Protein AF-A0A6H1ZYR2-F1 (afdb_monomer_lite)

Foldseek 3Di:
DQDPVNVCVVQVWDDDPQKTWDDDPPPPDVPDDQPFIWIAGNQQWTARPPQGWIDGRPDDDIDGDGPPPPPPDPPQQPPDPDLLVFQPDVVQCVVVVVVVQHSVNSRVQSFGDPVFFTWGFDADPPPRHTQKIKTAGDPPPPVPPDDRIDIRGRDPPDDD

pLDDT: mean 81.86, std 13.52, range [48.66, 96.69]

Structure (mmCIF, N/CA/C/O backbone):
data_AF-A0A6H1ZYR2-F1
#
_entry.id   AF-A0A6H1ZYR2-F1
#
loop_
_atom_site.group_PDB
_atom_site.id
_atom_site.type_symbol
_atom_site.label_atom_id
_atom_site.label_alt_id
_atom_site.label_comp_id
_atom_site.label_asym_id
_atom_site.label_entity_id
_atom_site.label_seq_id
_atom_site.pdbx_PDB_ins_code
_atom_site.Cartn_x
_atom_site.Cartn_y
_atom_site.Cartn_z
_atom_site.occupancy
_atom_site.B_iso_or_equiv
_atom_site.auth_seq_id
_atom_site.auth_comp_id
_atom_site.auth_asym_id
_atom_site.auth_atom_id
_atom_site.pdbx_PDB_model_num
ATOM 1 N N . MET A 1 1 ? -15.925 -12.170 43.521 1.00 55.56 1 MET A N 1
ATOM 2 C CA . MET A 1 1 ? -15.860 -12.025 42.049 1.00 55.56 1 MET A CA 1
ATOM 3 C C . MET A 1 1 ? -17.049 -11.187 41.608 1.00 55.56 1 MET A C 1
ATOM 5 O O . MET A 1 1 ? -18.166 -11.524 41.982 1.00 55.56 1 MET A O 1
ATOM 9 N N . THR A 1 2 ? -16.833 -10.078 40.904 1.00 63.53 2 THR A N 1
ATOM 10 C CA . THR A 1 2 ? -17.924 -9.191 40.464 1.00 63.53 2 THR A CA 1
ATOM 11 C C . THR A 1 2 ? -18.514 -9.727 39.164 1.00 63.53 2 THR A C 1
ATOM 13 O O . THR A 1 2 ? -17.838 -9.714 38.144 1.00 63.53 2 THR A O 1
ATOM 16 N N . SER A 1 3 ? -19.759 -10.210 39.177 1.00 83.50 3 SER A N 1
ATOM 17 C CA . SER A 1 3 ? -20.416 -10.674 37.949 1.00 83.50 3 SER A CA 1
ATOM 18 C C . SER A 1 3 ? -20.689 -9.512 36.983 1.00 83.50 3 SER A C 1
ATOM 20 O O . SER A 1 3 ? -20.848 -8.362 37.397 1.00 83.50 3 SER A O 1
ATOM 22 N N . ILE A 1 4 ? -20.778 -9.812 35.683 1.00 86.12 4 ILE A N 1
ATOM 23 C CA . ILE A 1 4 ? -21.113 -8.825 34.640 1.00 86.12 4 ILE A CA 1
ATOM 24 C C . ILE A 1 4 ? -22.444 -8.129 34.952 1.00 86.12 4 ILE A C 1
ATOM 26 O O . ILE A 1 4 ? -22.530 -6.914 34.810 1.00 86.12 4 ILE A O 1
ATOM 30 N N . SER A 1 5 ? -23.442 -8.867 35.449 1.00 86.88 5 SER A N 1
ATOM 31 C CA . SER A 1 5 ? -24.737 -8.313 35.866 1.00 86.88 5 SER A CA 1
ATOM 32 C C . SER A 1 5 ? -24.583 -7.240 36.946 1.00 86.88 5 SER A C 1
ATOM 34 O O . SER A 1 5 ? -25.108 -6.144 36.797 1.00 86.88 5 SER A O 1
ATOM 36 N N . ASN A 1 6 ? -23.760 -7.500 37.967 1.00 87.81 6 ASN A N 1
ATOM 37 C CA . ASN A 1 6 ? -23.472 -6.516 39.013 1.00 87.81 6 ASN A CA 1
ATOM 38 C C . ASN A 1 6 ? -22.784 -5.263 38.433 1.00 87.81 6 ASN A C 1
ATOM 40 O O . ASN A 1 6 ? -23.132 -4.139 38.785 1.00 87.81 6 ASN A O 1
ATOM 44 N N . ALA A 1 7 ? -21.851 -5.431 37.490 1.00 87.12 7 ALA A N 1
ATOM 45 C CA . ALA A 1 7 ? -21.205 -4.297 36.825 1.00 87.12 7 ALA A CA 1
ATOM 46 C C . ALA A 1 7 ? -22.182 -3.461 35.976 1.00 87.12 7 ALA A C 1
ATOM 48 O O . ALA A 1 7 ? -22.074 -2.235 35.964 1.00 87.12 7 ALA A O 1
ATOM 49 N N . ILE A 1 8 ? -23.135 -4.100 35.289 1.00 90.00 8 ILE A N 1
ATOM 50 C CA . ILE A 1 8 ? -24.172 -3.419 34.497 1.00 90.00 8 ILE A CA 1
ATOM 51 C C . ILE A 1 8 ? -25.032 -2.533 35.396 1.00 90.00 8 ILE A C 1
ATOM 53 O O . ILE A 1 8 ? -25.198 -1.351 35.089 1.00 90.00 8 ILE A O 1
ATOM 57 N N . ASP A 1 9 ? -25.513 -3.084 36.510 1.00 88.75 9 ASP A N 1
ATOM 58 C CA . ASP A 1 9 ? -26.376 -2.367 37.448 1.00 88.75 9 ASP A CA 1
ATOM 59 C C . ASP A 1 9 ? -25.611 -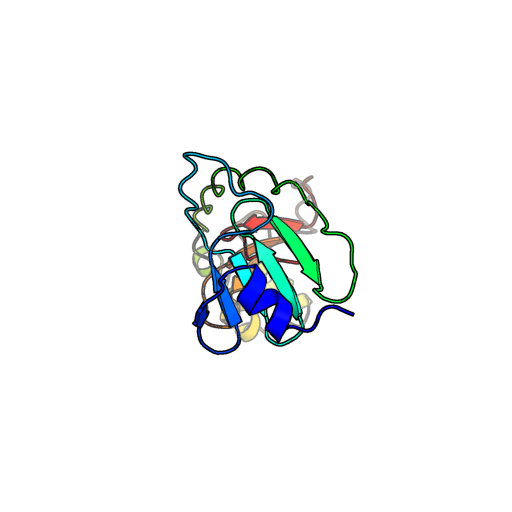1.229 38.132 1.00 88.75 9 ASP A C 1
ATOM 61 O O . ASP A 1 9 ? -26.052 -0.080 38.124 1.00 88.75 9 ASP A O 1
ATOM 65 N N . ARG A 1 10 ? -24.407 -1.520 38.643 1.00 88.50 10 ARG A N 1
ATOM 66 C CA . ARG A 1 10 ? -23.550 -0.549 39.339 1.00 88.50 10 ARG A CA 1
ATOM 67 C C . ARG A 1 10 ? -23.132 0.625 38.456 1.00 88.50 10 ARG A C 1
ATOM 69 O O . ARG A 1 10 ? -22.934 1.727 38.961 1.00 88.50 10 ARG A O 1
ATOM 76 N N . TRP A 1 11 ? -22.914 0.392 37.164 1.00 89.69 11 TRP A N 1
ATOM 77 C CA . TRP A 1 11 ? -22.475 1.425 36.220 1.00 89.69 11 TRP A CA 1
ATOM 78 C C . TRP A 1 11 ? -23.620 1.984 35.368 1.00 89.69 11 TRP A C 1
ATOM 80 O O . TRP A 1 11 ? -23.361 2.784 34.468 1.00 89.69 11 TRP A O 1
ATOM 90 N N . HIS A 1 12 ? -24.867 1.591 35.654 1.00 89.88 12 HIS A N 1
ATOM 91 C CA . HIS A 1 12 ? -26.076 2.033 34.956 1.00 89.88 12 HIS A CA 1
ATOM 92 C C . HIS A 1 12 ? -25.962 1.911 33.428 1.00 89.88 12 HIS A C 1
ATOM 94 O O . HIS A 1 12 ? -26.251 2.849 32.677 1.00 89.88 12 HIS A O 1
ATOM 100 N N . LEU A 1 13 ? -25.483 0.760 32.952 1.00 89.94 13 LEU A N 1
ATOM 101 C CA . LEU A 1 13 ? -25.278 0.533 31.525 1.00 89.94 13 LEU A CA 1
ATOM 102 C C . LEU A 1 13 ? -26.562 0.047 30.855 1.00 89.94 13 LEU A C 1
ATOM 104 O O . LEU A 1 13 ? -27.259 -0.827 31.362 1.00 89.94 13 LEU A O 1
ATOM 108 N N . ARG A 1 14 ? -26.831 0.548 29.649 1.00 92.50 14 ARG A N 1
ATOM 109 C CA . ARG A 1 14 ? -27.916 0.049 28.794 1.00 92.50 14 ARG A CA 1
ATOM 110 C C . ARG A 1 14 ? -27.376 -0.940 27.770 1.00 92.50 14 ARG A C 1
ATOM 112 O O . ARG A 1 14 ? -26.285 -0.752 27.231 1.00 92.50 14 ARG A O 1
ATOM 119 N N . ARG A 1 15 ? -28.150 -1.974 27.454 1.00 92.94 15 ARG A N 1
ATOM 120 C CA . ARG A 1 15 ? -27.783 -2.950 26.421 1.00 92.94 15 ARG A CA 1
ATOM 121 C C . ARG A 1 15 ? -27.831 -2.317 25.023 1.00 92.94 15 ARG A C 1
ATOM 123 O O . ARG A 1 15 ? -28.741 -1.556 24.711 1.00 92.94 15 ARG A O 1
ATOM 130 N N . SER A 1 16 ? -26.851 -2.652 24.189 1.00 90.38 16 SER A N 1
ATOM 131 C CA . SER A 1 16 ? -26.727 -2.261 22.783 1.00 90.38 16 SER A CA 1
ATOM 132 C C . SER A 1 16 ? -26.078 -3.413 22.005 1.00 90.38 16 SER A C 1
ATOM 134 O O . SER A 1 16 ? -24.852 -3.543 21.968 1.00 90.38 16 SER A O 1
ATOM 136 N N . GLY A 1 17 ? -26.907 -4.288 21.427 1.00 90.31 17 GLY A N 1
ATOM 137 C CA . GLY A 1 17 ? -26.462 -5.552 20.825 1.00 90.31 17 GLY A CA 1
ATOM 138 C C . GLY A 1 17 ? -25.806 -6.483 21.854 1.00 90.31 17 GLY A C 1
ATOM 139 O O . GLY A 1 17 ? -26.389 -6.763 22.908 1.00 90.31 17 GLY A O 1
ATOM 140 N N . ASP A 1 18 ? -24.574 -6.906 21.560 1.00 89.31 18 ASP A N 1
ATOM 141 C CA . ASP A 1 18 ? -23.739 -7.772 22.416 1.00 89.31 18 ASP A CA 1
ATOM 142 C C . ASP A 1 18 ? -22.871 -6.994 23.418 1.00 89.31 18 ASP A C 1
ATOM 144 O O . ASP A 1 18 ? -21.970 -7.540 24.065 1.00 89.31 18 ASP A O 1
ATOM 148 N N . THR A 1 19 ? -23.121 -5.692 23.536 1.00 93.44 19 THR A N 1
ATOM 149 C CA . THR A 1 19 ? -22.391 -4.792 24.426 1.00 93.44 19 THR A CA 1
ATOM 150 C C . THR A 1 19 ? -23.339 -4.012 25.321 1.00 93.44 19 THR A C 1
ATOM 152 O O . THR A 1 19 ? -24.541 -3.922 25.069 1.00 93.44 19 THR A O 1
ATOM 155 N N . TYR A 1 20 ? -22.786 -3.425 26.370 1.00 93.62 20 TYR A N 1
ATOM 156 C CA . TYR A 1 20 ? -23.470 -2.527 27.281 1.00 93.62 20 TYR A CA 1
ATOM 157 C C . TYR A 1 20 ? -22.772 -1.177 27.229 1.00 93.62 20 TYR A C 1
ATOM 159 O O . TYR A 1 20 ? -21.548 -1.102 27.319 1.00 93.62 20 TYR A O 1
ATOM 167 N N . ILE A 1 21 ? -23.544 -0.113 27.050 1.00 92.94 21 ILE A N 1
ATOM 168 C CA . ILE A 1 21 ? -23.027 1.239 26.862 1.00 92.94 21 ILE A CA 1
ATOM 169 C C . ILE A 1 21 ? -23.553 2.173 27.943 1.00 92.94 21 ILE A C 1
ATOM 171 O O . ILE A 1 21 ? -24.692 2.046 28.384 1.00 92.94 21 ILE A O 1
ATOM 175 N N . GLY A 1 22 ? -22.743 3.142 28.354 1.00 90.44 22 GLY A N 1
ATOM 176 C CA . GLY A 1 22 ? -23.152 4.103 29.374 1.00 90.44 22 GLY A CA 1
ATOM 177 C C . GLY A 1 22 ? -22.122 5.194 29.616 1.00 90.44 22 GLY A C 1
ATOM 178 O O . GLY A 1 22 ? -21.220 5.422 28.802 1.00 90.44 22 GLY A O 1
ATOM 179 N N . GLN A 1 23 ? -22.272 5.880 30.745 1.00 89.00 23 GLN A N 1
ATOM 180 C CA . GLN A 1 23 ? -21.261 6.813 31.225 1.00 89.00 23 GLN A CA 1
ATOM 181 C C . GLN A 1 23 ? -20.095 6.038 31.840 1.00 89.00 23 GLN A C 1
ATOM 183 O O . GLN A 1 23 ? -20.282 5.012 32.485 1.00 89.00 23 GLN A O 1
ATOM 188 N N . CYS A 1 24 ? -18.871 6.521 31.630 1.00 87.69 24 CYS A N 1
ATOM 189 C CA . CYS A 1 24 ? -17.694 5.865 32.187 1.00 87.69 24 CYS A CA 1
ATOM 190 C C . CYS A 1 24 ? -17.647 6.066 33.705 1.00 87.69 24 CYS A C 1
ATOM 192 O O . CYS A 1 24 ? -17.543 7.215 34.118 1.00 87.69 24 CYS A O 1
ATOM 194 N N . PRO A 1 25 ? -17.626 5.011 34.535 1.00 86.88 25 PRO A N 1
ATOM 195 C CA . PRO A 1 25 ? -17.616 5.147 35.996 1.00 86.88 25 PRO A CA 1
ATOM 196 C C . PRO A 1 25 ? -16.282 5.678 36.548 1.00 86.88 25 PRO A C 1
ATOM 198 O O . PRO A 1 25 ? -16.193 6.025 37.719 1.00 86.88 25 PRO A O 1
ATOM 201 N N . PHE A 1 26 ? -15.235 5.742 35.720 1.00 85.88 26 PHE A N 1
ATOM 202 C CA . PHE A 1 26 ? -13.878 6.094 36.147 1.00 85.88 26 PHE A CA 1
ATOM 203 C C . PHE A 1 26 ? -13.479 7.541 35.846 1.00 85.88 26 PHE A C 1
ATOM 205 O O . PHE A 1 26 ? -12.495 8.033 36.389 1.00 85.88 26 PHE A O 1
ATOM 212 N N . CYS A 1 27 ? -14.180 8.216 34.934 1.00 81.12 27 CYS A N 1
ATOM 213 C CA . CYS A 1 27 ? -13.819 9.568 34.503 1.00 81.12 27 CYS A CA 1
ATOM 214 C C . CYS A 1 27 ? -15.005 10.532 34.475 1.00 81.12 27 CYS A C 1
ATOM 216 O O . CYS A 1 27 ? -14.944 11.536 33.764 1.00 81.12 27 CYS A O 1
ATOM 218 N N . GLN A 1 28 ? -16.043 10.248 35.274 1.00 72.00 28 GLN A N 1
ATOM 219 C CA . GLN A 1 28 ? -17.148 11.174 35.512 1.00 72.00 28 GLN A CA 1
ATOM 220 C C . GLN A 1 28 ? -16.594 12.449 36.154 1.00 72.00 28 GLN A C 1
ATOM 222 O O . GLN A 1 28 ? -16.338 12.505 37.354 1.00 72.00 28 GLN A O 1
ATOM 227 N N . LYS A 1 29 ? -16.357 13.471 35.335 1.00 66.06 29 LYS A N 1
ATOM 228 C CA . LYS A 1 29 ? -16.006 14.810 35.805 1.00 66.06 29 LYS A CA 1
ATOM 229 C C . LYS A 1 29 ? -17.262 15.681 35.745 1.00 66.06 29 LYS A C 1
ATOM 231 O O . LYS A 1 29 ? -17.900 15.710 34.687 1.00 66.06 29 LYS A O 1
ATOM 236 N N . PRO A 1 30 ? -17.616 16.407 36.822 1.00 55.81 30 PRO A N 1
ATOM 237 C CA . PRO A 1 30 ? -18.705 17.378 36.782 1.00 55.81 30 PRO A CA 1
ATOM 238 C C . PRO A 1 30 ? -18.506 18.355 35.614 1.00 55.81 30 PRO A C 1
ATOM 240 O O . PRO A 1 30 ? -17.420 18.902 35.437 1.00 55.81 30 PRO A O 1
ATOM 243 N N . GLY A 1 31 ? -19.532 18.525 34.776 1.00 59.09 31 GLY A N 1
ATOM 244 C CA . GLY A 1 31 ? -19.497 19.422 33.613 1.00 59.09 31 GLY A CA 1
ATOM 245 C C . GLY A 1 31 ? -18.855 18.857 32.336 1.00 59.09 31 GLY A C 1
ATOM 246 O O . GLY A 1 31 ? -18.895 19.521 31.301 1.00 59.09 31 GLY A O 1
ATOM 247 N N . TYR A 1 32 ? -18.308 17.635 32.347 1.00 57.69 32 TYR A N 1
ATOM 248 C CA . TYR A 1 32 ? -17.703 17.037 31.152 1.00 57.69 32 TYR A CA 1
ATOM 249 C C . TYR A 1 32 ? -18.741 16.260 30.329 1.00 57.69 32 TYR A C 1
ATOM 251 O O . TYR A 1 32 ? -19.194 15.182 30.712 1.00 57.69 32 TYR A O 1
ATOM 259 N N . LYS A 1 33 ? -19.116 16.788 29.157 1.00 59.06 33 LYS A N 1
ATOM 260 C CA . LYS A 1 33 ? -19.934 16.044 28.187 1.00 59.06 33 LYS A CA 1
ATOM 261 C C . LYS A 1 33 ? -19.068 14.976 27.521 1.00 59.06 33 LYS A C 1
ATOM 263 O O . LYS A 1 33 ? -18.254 15.278 26.651 1.00 59.06 33 LYS A O 1
ATOM 268 N N . HIS A 1 34 ? -19.252 13.719 27.914 1.00 63.78 34 HIS A N 1
ATOM 269 C CA . HIS A 1 34 ? -18.640 12.592 27.217 1.00 63.78 34 HIS A CA 1
ATOM 270 C C . HIS A 1 34 ? -19.127 12.554 25.767 1.00 63.78 34 HIS A C 1
ATOM 272 O O . HIS A 1 34 ? -20.284 12.253 25.493 1.00 63.78 34 HIS A O 1
ATOM 278 N N . SER A 1 35 ? -18.227 12.843 24.827 1.00 64.81 35 SER A N 1
ATOM 279 C CA . SER A 1 35 ? -18.515 12.762 23.392 1.00 64.81 35 SER A CA 1
ATOM 280 C C . SER A 1 35 ? -18.621 11.320 22.887 1.00 64.81 35 SER A C 1
ATOM 282 O O . SER A 1 35 ? -19.066 11.097 21.763 1.00 64.81 35 SER A O 1
ATOM 284 N N . ARG A 1 36 ? -18.191 10.331 23.684 1.00 79.12 36 ARG A N 1
ATOM 285 C CA . ARG A 1 36 ? -18.169 8.913 23.309 1.00 79.12 36 ARG A CA 1
ATOM 286 C C . ARG A 1 36 ? -18.510 8.013 24.506 1.00 79.12 36 ARG A C 1
ATOM 288 O O . ARG A 1 36 ? -18.075 8.321 25.617 1.00 79.12 36 ARG A O 1
ATOM 295 N N . PRO A 1 37 ? -19.257 6.915 24.296 1.00 82.50 37 PRO A N 1
ATOM 296 C CA . PRO A 1 37 ? -19.723 6.055 25.379 1.00 82.50 37 PRO A CA 1
ATOM 297 C C . PRO A 1 37 ? -18.594 5.214 25.989 1.00 82.50 37 PRO A C 1
ATOM 299 O O . PRO A 1 37 ? -17.587 4.907 25.346 1.00 82.50 37 PRO A O 1
ATOM 302 N N . PHE A 1 38 ? -18.789 4.817 27.242 1.00 89.19 38 PHE A N 1
ATOM 303 C CA . PHE A 1 38 ? -18.121 3.664 27.835 1.00 89.19 38 PHE A CA 1
ATOM 304 C C . PHE A 1 38 ? -18.783 2.386 27.322 1.00 89.19 38 PHE A C 1
ATOM 306 O O . PHE A 1 38 ? -20.005 2.356 27.199 1.00 89.19 38 PHE A O 1
ATOM 313 N N . VAL A 1 39 ? -17.989 1.359 27.026 1.00 92.00 39 VAL A N 1
ATOM 314 C CA . VAL A 1 39 ? -18.458 0.079 26.485 1.00 92.00 39 VAL A CA 1
ATOM 315 C C . VAL A 1 39 ? -17.988 -1.051 27.394 1.00 92.00 39 VAL A C 1
ATOM 317 O O . VAL A 1 39 ? -16.792 -1.175 27.647 1.00 92.00 39 VAL A O 1
ATOM 320 N N . LEU A 1 40 ? -18.917 -1.889 27.845 1.00 90.69 40 LEU A N 1
ATOM 321 C CA . LEU A 1 40 ? -18.677 -3.179 28.487 1.00 90.69 40 LEU A CA 1
ATOM 322 C C . LEU A 1 40 ? -19.111 -4.282 27.517 1.00 90.69 40 LEU A C 1
ATOM 324 O O . LEU A 1 40 ? -20.245 -4.313 27.046 1.00 90.69 40 LEU A O 1
ATOM 328 N N . PHE A 1 41 ? -18.204 -5.192 27.204 1.00 91.69 41 PHE A N 1
ATOM 329 C CA . PHE A 1 41 ? -18.463 -6.344 26.352 1.00 91.69 41 PHE A CA 1
ATOM 330 C C . PHE A 1 41 ? -19.084 -7.479 27.170 1.00 91.69 41 PHE A C 1
ATOM 332 O O . PHE A 1 41 ? -18.764 -7.649 28.346 1.00 91.69 41 PHE A O 1
ATOM 339 N N . SER A 1 42 ? -19.901 -8.316 26.530 1.00 87.44 42 SER A N 1
ATOM 340 C CA . SER A 1 42 ? -20.506 -9.516 27.136 1.00 87.44 42 SER A CA 1
ATOM 341 C C . SER A 1 42 ? -19.501 -10.496 27.754 1.00 87.44 42 SER A C 1
ATOM 343 O O . SER A 1 42 ? -19.865 -11.292 28.611 1.00 87.44 42 SER A O 1
ATOM 345 N N . LYS A 1 43 ? -18.225 -10.422 27.357 1.00 88.25 43 LYS A N 1
ATOM 346 C CA . LYS A 1 43 ? -17.121 -11.203 27.934 1.00 88.25 43 LYS A CA 1
ATOM 347 C C . LYS A 1 43 ? -16.489 -10.572 29.181 1.00 88.25 43 LYS A C 1
ATOM 349 O O . LYS A 1 43 ? -15.503 -11.103 29.659 1.00 88.25 43 LYS A O 1
ATOM 354 N N . GLY A 1 44 ? -16.991 -9.437 29.671 1.00 88.88 44 GLY A N 1
ATOM 355 C CA . GLY A 1 44 ? -16.492 -8.770 30.880 1.00 88.88 44 GLY A CA 1
ATOM 356 C C . GLY A 1 44 ? -15.376 -7.743 30.661 1.00 88.88 44 GLY A C 1
ATOM 357 O O . GLY A 1 44 ? -14.986 -7.058 31.605 1.00 88.88 44 GLY A O 1
ATOM 358 N N . ASN A 1 45 ? -14.882 -7.583 29.431 1.00 91.88 45 ASN A N 1
ATOM 359 C CA . ASN A 1 45 ? -13.936 -6.520 29.079 1.00 91.88 45 ASN A CA 1
ATOM 360 C C . ASN A 1 45 ? -14.644 -5.168 29.004 1.00 91.88 45 ASN A C 1
ATOM 362 O O . ASN A 1 45 ? -15.767 -5.108 28.513 1.00 91.88 45 ASN A O 1
ATOM 366 N N . TYR A 1 46 ? -13.984 -4.078 29.380 1.00 92.25 46 TYR A N 1
ATOM 367 C CA . TYR A 1 46 ? -14.520 -2.731 29.192 1.00 92.25 46 TYR A CA 1
ATOM 368 C C . TYR A 1 46 ? -13.505 -1.750 28.602 1.00 92.25 46 TYR A C 1
ATOM 370 O O . TYR A 1 46 ? -12.292 -1.928 28.733 1.00 92.25 46 TYR A O 1
ATOM 378 N N . PHE A 1 47 ? -14.011 -0.693 27.966 1.00 91.12 47 PHE A N 1
ATOM 379 C CA . PHE A 1 47 ? -13.226 0.398 27.394 1.00 91.12 47 PHE A CA 1
ATOM 380 C C . PHE A 1 47 ? -13.981 1.734 27.454 1.00 91.12 47 PHE A C 1
ATOM 382 O O . PHE A 1 47 ? -15.155 1.815 27.093 1.00 91.12 47 PHE A O 1
ATOM 389 N N . CYS A 1 48 ? -13.297 2.811 27.848 1.00 87.88 48 CYS A N 1
ATOM 390 C CA . CYS A 1 48 ? -13.810 4.173 27.708 1.00 87.88 48 CYS A CA 1
ATOM 391 C C . CYS A 1 48 ? -13.130 4.905 26.554 1.00 87.88 48 CYS A C 1
ATOM 393 O O . CYS A 1 48 ? -11.935 5.172 26.608 1.00 87.88 48 CYS A O 1
ATOM 395 N N . HIS A 1 49 ? -13.905 5.369 25.578 1.00 82.50 49 HIS A N 1
ATOM 396 C CA . HIS A 1 49 ? -13.379 6.172 24.473 1.00 82.50 49 HIS A CA 1
ATOM 397 C C . HIS A 1 49 ? -12.971 7.609 24.856 1.00 82.50 49 HIS A C 1
ATOM 399 O O . HIS A 1 49 ? -12.375 8.298 24.028 1.00 82.50 49 HIS A O 1
ATOM 405 N N . SER A 1 50 ? -13.327 8.090 26.055 1.00 82.31 50 SER A N 1
ATOM 406 C CA . SER A 1 50 ? -12.959 9.432 26.533 1.00 82.31 50 SER A CA 1
ATOM 407 C C . SER A 1 50 ? -11.658 9.439 27.332 1.00 82.31 50 SER A C 1
ATOM 409 O O . SER A 1 50 ? -10.782 10.243 27.043 1.00 82.31 50 SER A O 1
ATOM 411 N N . CYS A 1 51 ? -11.521 8.567 28.337 1.00 81.00 51 CYS A N 1
ATOM 412 C CA . CYS A 1 51 ? -10.322 8.513 29.185 1.00 81.00 51 CYS A CA 1
ATOM 413 C C . CYS A 1 51 ? -9.382 7.348 28.857 1.00 81.00 51 CYS A C 1
ATOM 415 O O . CYS A 1 51 ? -8.373 7.188 29.531 1.00 81.00 51 CYS A O 1
ATOM 417 N N . ASN A 1 52 ? -9.716 6.513 27.869 1.00 82.19 52 ASN A N 1
ATOM 418 C CA . ASN A 1 52 ? -8.937 5.342 27.456 1.00 82.19 52 ASN A CA 1
ATOM 419 C C . ASN A 1 52 ? -8.647 4.312 28.553 1.00 82.19 52 ASN A C 1
ATOM 421 O O . ASN A 1 52 ? -7.757 3.470 28.401 1.00 82.19 52 ASN A O 1
ATOM 425 N N . ILE A 1 53 ? -9.429 4.329 29.631 1.00 86.31 53 ILE A N 1
ATOM 426 C CA . ILE A 1 53 ? -9.379 3.271 30.630 1.00 86.31 53 ILE A CA 1
ATOM 427 C C . ILE A 1 53 ? -9.927 1.974 30.042 1.00 86.31 53 ILE A C 1
ATOM 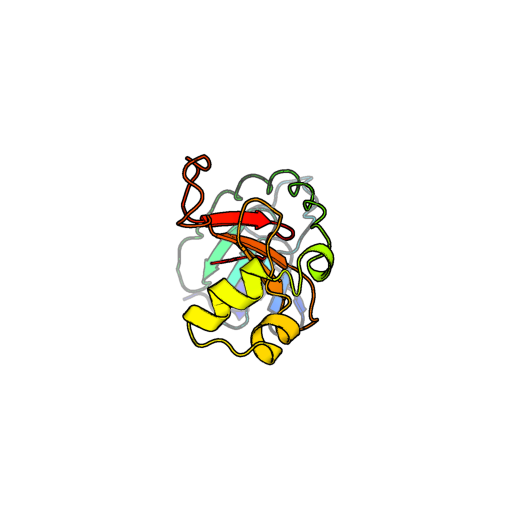429 O O . ILE A 1 53 ? -10.914 1.983 29.296 1.00 86.31 53 ILE A O 1
ATOM 433 N N . LYS A 1 54 ? -9.280 0.862 30.379 1.00 90.00 54 LYS A N 1
ATOM 434 C CA . LYS A 1 54 ? -9.712 -0.481 30.000 1.00 90.00 54 LYS A CA 1
ATOM 435 C C . LYS A 1 54 ? -9.357 -1.499 31.065 1.00 90.00 54 LYS A C 1
ATOM 437 O O . LYS A 1 54 ? -8.412 -1.294 31.824 1.00 90.00 54 LYS A O 1
ATOM 442 N N . GLY A 1 55 ? -10.081 -2.605 31.073 1.00 90.62 55 GLY A N 1
ATOM 443 C CA . GLY A 1 55 ? -9.836 -3.703 31.996 1.00 90.62 55 GLY A CA 1
ATOM 444 C C . GLY A 1 55 ? -10.913 -4.769 31.892 1.00 90.62 55 GLY A C 1
ATOM 445 O O . GLY A 1 55 ? -11.675 -4.803 30.922 1.00 90.62 55 GLY A O 1
ATOM 446 N N . HIS A 1 56 ? -10.973 -5.613 32.914 1.00 91.06 56 HIS A N 1
ATOM 447 C CA . HIS A 1 56 ? -11.915 -6.714 33.018 1.00 91.06 56 HIS A CA 1
ATOM 448 C C . HIS A 1 56 ? -12.678 -6.641 34.348 1.00 91.06 56 HIS A C 1
ATOM 450 O O . HIS A 1 56 ? -12.095 -6.322 35.383 1.00 91.06 56 HIS A O 1
ATOM 456 N N . VAL A 1 57 ? -13.980 -6.943 34.353 1.00 87.38 57 VAL A N 1
ATOM 457 C CA . VAL A 1 57 ? -14.830 -6.838 35.563 1.00 87.38 57 VAL A CA 1
ATOM 458 C C . VAL A 1 57 ? -14.414 -7.778 36.708 1.00 87.38 57 VAL A C 1
ATOM 460 O O . VAL A 1 57 ? -14.706 -7.492 37.867 1.00 87.38 57 VAL A O 1
ATOM 463 N N . ASN A 1 58 ? -13.704 -8.872 36.403 1.00 83.94 58 ASN A N 1
ATOM 464 C CA . ASN A 1 58 ? -13.354 -9.929 37.367 1.00 83.94 58 ASN A CA 1
ATOM 465 C C . ASN A 1 58 ? -12.045 -9.732 38.153 1.00 83.94 58 ASN A C 1
ATOM 467 O O . ASN A 1 58 ? -11.647 -10.666 38.845 1.00 83.94 58 ASN A O 1
ATOM 471 N N . GLY A 1 59 ? -11.398 -8.564 38.117 1.00 67.75 59 GLY A N 1
ATOM 472 C CA . GLY A 1 59 ? -10.308 -8.284 39.068 1.00 67.75 59 GLY A CA 1
ATOM 473 C C . GLY A 1 59 ? -9.020 -7.713 38.495 1.00 67.75 59 GLY A C 1
ATOM 474 O O . GLY A 1 59 ? -8.074 -7.532 39.256 1.00 67.75 59 GLY A O 1
ATOM 475 N N . ASP A 1 60 ? -8.978 -7.360 37.212 1.00 64.31 60 ASP A N 1
ATOM 476 C CA . ASP A 1 60 ? -7.862 -6.557 36.720 1.00 64.31 60 ASP A CA 1
ATOM 477 C C . ASP A 1 60 ? -8.045 -5.115 37.195 1.00 64.31 60 ASP A C 1
ATOM 479 O O . ASP A 1 60 ? -9.079 -4.484 36.936 1.00 64.31 60 ASP A O 1
ATOM 483 N N . ALA A 1 61 ? -7.035 -4.581 37.886 1.00 69.88 61 ALA A N 1
ATOM 484 C CA . ALA A 1 61 ? -6.985 -3.159 38.189 1.00 69.88 61 ALA A CA 1
ATOM 485 C C . ALA A 1 61 ? -7.132 -2.364 36.874 1.00 69.88 61 ALA A C 1
ATOM 487 O O . ALA A 1 61 ? -6.492 -2.716 35.877 1.00 69.88 61 ALA A O 1
ATOM 488 N N . PRO A 1 62 ? -7.974 -1.316 36.833 1.00 69.69 62 PRO A N 1
ATOM 489 C CA . PRO A 1 62 ? -8.174 -0.535 35.622 1.00 69.69 62 PRO A CA 1
ATOM 490 C C . PRO A 1 62 ? -6.840 -0.001 35.102 1.00 69.69 62 PRO A C 1
ATOM 492 O O . PRO A 1 62 ? -6.142 0.745 35.787 1.00 69.69 62 PRO A O 1
ATOM 495 N N . ILE A 1 63 ? -6.498 -0.347 33.862 1.00 71.06 63 ILE A N 1
ATOM 496 C CA . ILE A 1 63 ? -5.285 0.154 33.226 1.00 71.06 63 ILE A CA 1
ATOM 497 C C . ILE A 1 63 ? -5.644 1.471 32.549 1.00 71.06 63 ILE A C 1
ATOM 499 O O . ILE A 1 63 ? -6.301 1.498 31.502 1.00 71.06 63 ILE A O 1
ATOM 503 N N . TYR A 1 64 ? -5.192 2.577 33.137 1.00 66.06 64 TYR A N 1
ATOM 504 C CA . TYR A 1 64 ? -5.179 3.860 32.450 1.00 66.06 64 TYR A CA 1
ATOM 505 C C . TYR A 1 64 ? -4.036 3.863 31.435 1.00 66.06 64 TYR A C 1
ATOM 507 O O . TYR A 1 64 ? -2.862 3.819 31.802 1.00 66.06 64 TYR A O 1
ATOM 515 N N . ARG A 1 65 ? -4.365 3.918 30.143 1.00 58.94 65 ARG A N 1
ATOM 516 C CA . ARG A 1 65 ? -3.393 4.318 29.125 1.00 58.94 65 ARG A CA 1
ATOM 517 C C . ARG A 1 65 ? -3.722 5.749 28.726 1.00 58.94 65 ARG A C 1
ATOM 519 O O . ARG A 1 65 ? -4.818 5.952 28.198 1.00 58.94 65 ARG A O 1
ATOM 526 N N . PRO A 1 66 ? -2.811 6.719 28.929 1.00 55.91 66 PRO A N 1
ATOM 527 C CA . PRO A 1 66 ? -2.977 8.030 28.326 1.00 55.91 66 PRO A CA 1
ATOM 528 C C . PRO A 1 66 ? -3.287 7.825 26.847 1.00 55.91 66 PRO A C 1
ATOM 530 O O . PRO A 1 66 ? -2.704 6.941 26.204 1.00 55.91 66 PRO A O 1
ATOM 533 N N . SER A 1 67 ? -4.242 8.585 26.310 1.00 52.31 67 SER A N 1
ATOM 534 C CA . SER A 1 67 ? -4.450 8.581 24.870 1.00 52.31 67 SER A CA 1
ATOM 535 C C . SER A 1 67 ? -3.108 8.766 24.181 1.00 52.31 67 SER A C 1
ATOM 537 O O . SER A 1 67 ? -2.360 9.659 24.590 1.00 52.31 67 SER A O 1
ATOM 539 N N . PRO A 1 68 ? -2.789 7.956 23.148 1.00 54.62 68 PRO A N 1
ATOM 540 C CA . PRO A 1 68 ? -1.801 8.404 22.187 1.00 54.62 68 PRO A CA 1
ATOM 541 C C . PRO A 1 68 ? -2.204 9.833 21.849 1.00 54.62 68 PRO A C 1
ATOM 543 O O . PRO A 1 68 ? -3.394 10.070 21.596 1.00 54.62 68 PRO A O 1
ATOM 546 N N . LEU A 1 69 ? -1.257 10.769 21.966 1.00 52.97 69 LEU A N 1
ATOM 547 C CA . LEU A 1 69 ? -1.466 12.163 21.589 1.00 52.97 69 LEU A CA 1
ATOM 548 C C . LEU A 1 69 ? -2.322 12.181 20.320 1.00 52.97 69 LEU A C 1
ATOM 550 O O . LEU A 1 69 ? -2.062 11.338 19.448 1.00 52.97 69 LEU A O 1
ATOM 554 N N . PRO A 1 70 ? -3.366 13.036 20.251 1.00 53.31 70 PRO A N 1
ATOM 555 C CA . PRO A 1 70 ? -4.296 13.061 19.131 1.00 53.31 70 PRO A CA 1
ATOM 556 C C . PRO A 1 70 ? -3.487 12.889 17.862 1.00 53.31 70 PRO A C 1
ATOM 558 O O . PRO A 1 70 ? -2.528 13.636 17.662 1.00 53.31 70 PRO A O 1
ATOM 561 N N . SER A 1 71 ? -3.797 11.826 17.104 1.00 51.75 71 SER A N 1
ATOM 562 C CA . SER A 1 71 ? -3.085 11.501 15.874 1.00 51.75 71 SER A CA 1
ATOM 563 C C . SER A 1 71 ? -2.936 12.814 15.132 1.00 51.75 71 SER A C 1
ATOM 565 O O . SER A 1 71 ? -3.964 13.413 14.795 1.00 51.75 71 SER A O 1
ATOM 567 N N . GLY A 1 72 ? -1.694 13.297 15.013 1.00 51.12 72 GLY A N 1
ATOM 568 C CA . GLY A 1 72 ? -1.419 14.595 14.416 1.00 51.12 72 GLY A CA 1
ATOM 569 C C . GLY A 1 72 ? -2.142 14.710 13.075 1.00 51.12 72 GLY A C 1
ATOM 570 O O . GLY A 1 72 ? -2.553 13.677 12.526 1.00 51.12 72 GLY A O 1
ATOM 571 N N . PRO 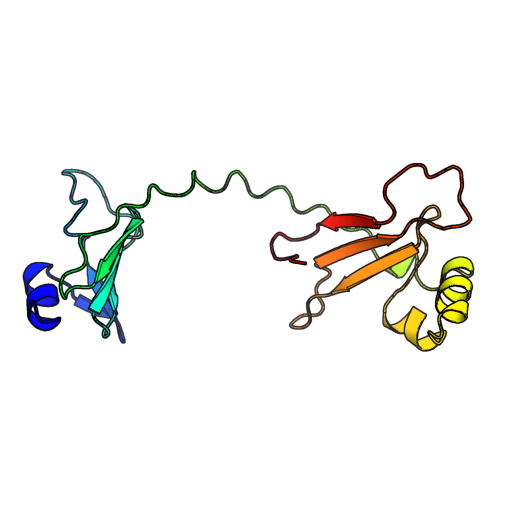A 1 73 ? -2.331 15.932 12.549 1.00 48.66 73 PRO A N 1
ATOM 572 C CA . PRO A 1 73 ? -3.059 16.145 11.301 1.00 48.66 73 PRO A CA 1
ATOM 573 C C . PRO A 1 73 ? -2.670 15.062 10.298 1.00 48.66 73 PRO A C 1
ATOM 575 O O . PRO A 1 73 ? -1.476 14.830 10.076 1.00 48.66 73 PRO A O 1
ATOM 578 N N . ARG A 1 74 ? -3.672 14.318 9.794 1.00 55.03 74 ARG A N 1
ATOM 579 C CA . ARG A 1 74 ? -3.444 13.251 8.812 1.00 55.03 74 ARG A CA 1
ATOM 580 C C . ARG A 1 74 ? -2.550 13.865 7.746 1.00 55.03 74 ARG A C 1
ATOM 582 O O . ARG A 1 74 ? -2.976 14.828 7.113 1.00 55.03 74 ARG A O 1
ATOM 589 N N . ARG A 1 75 ? -1.309 13.370 7.612 1.00 54.91 75 ARG A N 1
ATOM 590 C CA . ARG A 1 75 ? -0.387 13.891 6.596 1.00 54.91 75 ARG A CA 1
ATOM 591 C C . ARG A 1 75 ? -1.164 13.931 5.278 1.00 54.91 75 ARG A C 1
ATOM 593 O O . ARG A 1 75 ? -1.838 12.931 4.994 1.00 54.91 75 ARG A O 1
ATOM 600 N N . PRO A 1 76 ? -1.124 15.048 4.530 1.00 54.41 76 PRO A N 1
ATOM 601 C CA . PRO A 1 76 ? -1.787 15.126 3.240 1.00 54.41 76 PRO A CA 1
ATOM 602 C C . PRO A 1 76 ? -1.431 13.870 2.450 1.00 54.41 76 PRO A C 1
ATOM 604 O O . PRO A 1 76 ? -0.255 13.500 2.382 1.00 54.41 76 PRO A O 1
ATOM 607 N N . GLN A 1 77 ? -2.440 13.155 1.949 1.00 59.97 77 GLN A N 1
ATOM 608 C CA . GLN A 1 77 ? -2.177 12.030 1.058 1.00 59.97 77 GLN A CA 1
ATOM 609 C C . GLN A 1 77 ? -1.419 12.607 -0.134 1.00 59.97 77 GLN A C 1
ATOM 611 O O . GLN A 1 77 ? -1.923 13.518 -0.790 1.00 59.97 77 GLN A O 1
ATOM 616 N N . ALA A 1 78 ? -0.186 12.151 -0.361 1.00 65.88 78 ALA A N 1
ATOM 617 C CA . ALA A 1 78 ? 0.557 12.592 -1.528 1.00 65.88 78 ALA A CA 1
ATOM 618 C C . ALA A 1 78 ? -0.238 12.166 -2.764 1.00 65.88 78 ALA A C 1
ATOM 620 O O . ALA A 1 78 ? -0.637 11.001 -2.864 1.00 65.88 78 ALA A O 1
ATOM 621 N N . ILE A 1 79 ? -0.477 13.104 -3.681 1.00 76.06 79 ILE A N 1
ATOM 622 C CA . ILE A 1 79 ? -1.025 12.777 -4.994 1.00 76.06 79 ILE A CA 1
ATOM 623 C C . ILE A 1 79 ? -0.001 11.856 -5.655 1.00 76.06 79 ILE A C 1
ATOM 625 O O . ILE A 1 79 ? 1.150 12.243 -5.868 1.00 76.06 79 ILE A O 1
ATOM 629 N N . LEU A 1 80 ? -0.394 10.605 -5.884 1.00 80.62 80 LEU A N 1
ATOM 630 C CA . LEU A 1 80 ? 0.462 9.639 -6.555 1.00 80.62 80 LEU A CA 1
ATOM 631 C C . LEU A 1 80 ? 0.423 9.914 -8.063 1.00 80.62 80 LEU A C 1
ATOM 633 O O . LEU A 1 80 ? -0.672 10.107 -8.593 1.00 80.62 80 LEU A O 1
ATOM 637 N N . PRO A 1 81 ? 1.576 9.915 -8.753 1.00 84.31 81 PRO A N 1
ATOM 638 C CA . PRO A 1 81 ? 1.605 9.945 -10.210 1.00 84.31 81 PRO A CA 1
ATOM 639 C C . PRO A 1 81 ? 0.848 8.750 -10.791 1.00 84.31 81 PRO A C 1
ATOM 641 O O . PRO A 1 81 ? 0.837 7.679 -10.177 1.00 84.31 81 PRO A O 1
ATOM 644 N N . ASP A 1 82 ? 0.255 8.923 -11.971 1.00 86.69 82 ASP A N 1
ATOM 645 C CA . ASP A 1 82 ? -0.374 7.822 -12.697 1.00 86.69 82 ASP A CA 1
ATOM 646 C C . ASP A 1 82 ? 0.699 6.799 -13.127 1.00 86.69 82 ASP A C 1
ATOM 648 O O . ASP A 1 82 ? 1.589 7.144 -13.911 1.00 86.69 82 ASP A O 1
ATOM 652 N N . PRO A 1 83 ? 0.654 5.543 -12.635 1.00 86.94 83 PRO A N 1
ATOM 653 C CA . PRO A 1 83 ? 1.612 4.512 -13.018 1.00 86.94 83 PRO A CA 1
ATOM 654 C C . PRO A 1 83 ? 1.648 4.207 -14.514 1.00 86.94 83 PRO A C 1
ATOM 656 O O . PRO A 1 83 ? 2.676 3.743 -15.010 1.00 86.94 83 PRO A O 1
ATOM 659 N N . LEU A 1 84 ? 0.550 4.462 -15.233 1.00 88.38 84 LEU A N 1
ATOM 660 C CA . LEU A 1 84 ? 0.469 4.229 -16.673 1.00 88.38 84 LEU A CA 1
ATOM 661 C C . LEU A 1 84 ? 1.446 5.106 -17.459 1.00 88.38 84 LEU A C 1
ATOM 663 O O . LEU A 1 84 ? 1.894 4.693 -18.523 1.00 88.38 84 LEU A O 1
ATOM 667 N N . LEU A 1 85 ? 1.861 6.251 -16.903 1.00 87.31 85 LEU A N 1
ATOM 668 C CA . LEU A 1 85 ? 2.879 7.120 -17.504 1.00 87.31 85 LEU A CA 1
ATOM 669 C C . LEU A 1 85 ? 4.241 6.433 -17.658 1.00 87.31 85 LEU A C 1
ATOM 671 O O . LEU A 1 85 ? 5.058 6.855 -18.472 1.00 87.31 85 LEU A O 1
ATOM 675 N N . TRP A 1 86 ? 4.508 5.400 -16.859 1.00 88.06 86 TRP A N 1
ATOM 676 C CA . TRP A 1 86 ? 5.792 4.697 -16.837 1.00 88.06 86 TRP A CA 1
ATOM 677 C C . TRP A 1 86 ? 5.691 3.247 -17.299 1.00 88.06 86 TRP A C 1
ATOM 679 O O . TRP A 1 86 ? 6.720 2.575 -17.429 1.00 88.06 86 TRP A O 1
ATOM 689 N N . ALA A 1 87 ? 4.469 2.754 -17.501 1.00 85.25 87 ALA A N 1
ATOM 690 C CA . ALA A 1 87 ? 4.209 1.395 -17.938 1.00 85.25 87 ALA A CA 1
ATOM 691 C C . ALA A 1 87 ? 4.814 1.149 -19.328 1.00 85.25 87 ALA A C 1
ATOM 693 O O . ALA A 1 87 ? 4.957 2.062 -20.138 1.00 85.25 87 ALA A O 1
ATOM 694 N N . ASN A 1 88 ? 5.184 -0.104 -19.601 1.00 81.94 88 ASN A N 1
ATOM 695 C CA . ASN A 1 88 ? 5.735 -0.548 -20.889 1.00 81.94 88 ASN A CA 1
ATOM 696 C C . ASN A 1 88 ? 7.026 0.160 -21.338 1.00 81.94 88 ASN A C 1
ATOM 698 O O . ASN A 1 88 ? 7.460 -0.019 -22.475 1.00 81.94 88 ASN A O 1
ATOM 702 N N . HIS A 1 89 ? 7.685 0.924 -20.461 1.00 90.81 89 HIS A N 1
ATOM 703 C CA . HIS A 1 89 ? 8.973 1.524 -20.784 1.00 90.81 89 HIS A CA 1
ATOM 704 C C . HIS A 1 89 ? 9.978 0.416 -21.168 1.00 90.81 89 HIS A C 1
ATOM 706 O O . HIS A 1 89 ? 10.153 -0.522 -20.381 1.00 90.81 89 HIS A O 1
ATOM 712 N N . PRO A 1 90 ? 10.701 0.505 -22.305 1.00 91.44 90 PRO A N 1
ATOM 713 C CA . PRO A 1 90 ? 11.564 -0.581 -22.793 1.00 91.44 90 PRO A CA 1
ATOM 714 C C . PRO A 1 90 ? 12.582 -1.067 -21.755 1.00 91.44 90 PRO A C 1
ATOM 716 O O . PRO A 1 90 ? 12.806 -2.264 -21.584 1.00 91.44 90 PRO A O 1
ATOM 719 N N . LYS A 1 91 ? 13.144 -0.128 -20.985 1.00 92.56 91 LYS A N 1
ATOM 720 C CA . LYS A 1 91 ? 14.048 -0.432 -19.869 1.00 92.56 91 LYS A CA 1
ATOM 721 C C . LYS A 1 91 ? 13.389 -1.263 -18.761 1.00 92.56 91 LYS A C 1
ATOM 723 O O . LYS A 1 91 ? 14.030 -2.161 -18.231 1.00 92.56 91 LYS A O 1
ATOM 728 N N . ALA A 1 92 ? 12.124 -0.997 -18.427 1.00 92.25 92 ALA A N 1
ATOM 729 C CA . ALA A 1 92 ? 11.375 -1.788 -17.453 1.00 92.25 92 ALA A CA 1
ATOM 730 C C . ALA A 1 92 ? 11.095 -3.195 -17.995 1.00 92.25 92 ALA A C 1
ATOM 732 O O . ALA A 1 92 ? 11.387 -4.173 -17.313 1.00 92.25 92 ALA A O 1
ATOM 733 N N . VAL A 1 93 ? 10.611 -3.297 -19.239 1.00 92.38 93 VAL A N 1
ATOM 734 C CA . VAL A 1 93 ? 10.341 -4.584 -19.904 1.00 92.38 93 VAL A CA 1
ATOM 735 C C . VAL A 1 93 ? 11.600 -5.452 -19.933 1.00 92.38 93 VAL A C 1
ATOM 737 O O . VAL A 1 93 ? 11.559 -6.599 -19.503 1.00 92.38 93 VAL A O 1
ATOM 740 N N . SER A 1 94 ? 12.737 -4.886 -20.343 1.00 93.56 94 SER A N 1
ATOM 741 C CA . SER A 1 94 ? 14.027 -5.584 -20.355 1.00 93.56 94 SER A CA 1
ATOM 742 C C . SER A 1 94 ? 14.476 -6.004 -18.949 1.00 93.56 94 SER A C 1
ATOM 744 O O . SER A 1 94 ? 14.794 -7.169 -18.707 1.00 93.56 94 SER A O 1
ATOM 746 N N . TYR A 1 95 ? 14.436 -5.086 -17.980 1.00 94.25 95 TYR A N 1
ATOM 747 C CA . TYR A 1 95 ? 14.882 -5.342 -16.610 1.00 94.25 95 TYR A CA 1
ATOM 748 C C . TYR A 1 95 ? 14.081 -6.439 -15.895 1.00 94.25 95 TYR A C 1
ATOM 750 O O . TYR A 1 95 ? 14.655 -7.285 -15.197 1.00 94.25 95 TYR A O 1
ATOM 758 N N . PHE A 1 96 ? 12.754 -6.399 -16.025 1.00 94.25 96 PHE A N 1
ATOM 759 C CA . PHE A 1 96 ? 11.852 -7.375 -15.422 1.00 94.25 96 PHE A CA 1
ATOM 760 C C . PHE A 1 96 ? 11.833 -8.689 -16.216 1.00 94.25 96 PHE A C 1
ATOM 762 O O . PHE A 1 96 ? 11.789 -9.756 -15.603 1.00 94.25 96 PHE A O 1
ATOM 769 N N . GLY A 1 97 ? 11.988 -8.625 -17.541 1.00 94.62 97 GLY A N 1
ATOM 770 C CA . GLY A 1 97 ? 12.184 -9.786 -18.412 1.00 94.62 97 GLY A CA 1
ATOM 771 C C . GLY A 1 97 ? 13.422 -10.596 -18.042 1.00 94.62 97 GLY A C 1
ATOM 772 O O . GLY A 1 97 ? 13.333 -11.804 -17.837 1.00 94.62 97 GLY A O 1
ATOM 773 N N . ALA A 1 98 ? 14.554 -9.927 -17.799 1.00 94.62 98 ALA A N 1
ATOM 774 C CA . ALA A 1 98 ? 15.780 -10.558 -17.299 1.00 94.62 98 ALA A CA 1
ATOM 775 C C . ALA A 1 98 ? 15.620 -11.229 -15.915 1.00 94.62 98 ALA A C 1
ATOM 777 O O . ALA A 1 98 ? 16.514 -11.938 -15.461 1.00 94.62 98 ALA A O 1
ATOM 778 N N . ARG A 1 99 ? 14.494 -11.001 -15.225 1.00 93.94 99 ARG A N 1
ATOM 779 C CA . ARG A 1 99 ? 14.133 -11.598 -13.927 1.00 93.94 99 ARG A CA 1
ATOM 780 C C . ARG A 1 99 ? 12.985 -12.601 -14.029 1.00 93.94 99 ARG A C 1
ATOM 782 O O . ARG A 1 99 ? 12.422 -12.978 -13.006 1.00 93.94 99 ARG A O 1
ATOM 789 N N . GLY A 1 100 ? 12.643 -13.025 -15.244 1.00 96.69 100 GLY A N 1
ATOM 790 C CA . GLY A 1 100 ? 11.632 -14.048 -15.494 1.00 96.69 100 GLY A CA 1
ATOM 791 C C . GLY A 1 100 ? 10.190 -13.541 -15.496 1.00 96.69 100 GLY A C 1
ATOM 792 O O . GLY A 1 100 ? 9.276 -14.358 -15.466 1.00 96.69 100 GLY A O 1
ATOM 793 N N . LEU A 1 101 ? 9.953 -12.223 -15.530 1.00 95.69 101 LEU A N 1
ATOM 794 C CA . LEU A 1 101 ? 8.602 -11.689 -15.719 1.00 95.69 101 LEU A CA 1
ATOM 795 C C . LEU A 1 101 ? 8.300 -11.539 -17.207 1.00 95.69 101 LEU A C 1
ATOM 797 O O . LEU A 1 101 ? 9.060 -10.910 -17.939 1.00 95.69 101 LEU A O 1
ATOM 801 N N . THR A 1 102 ? 7.168 -12.081 -17.650 1.00 94.88 102 THR A N 1
ATOM 802 C CA . THR A 1 102 ? 6.746 -11.936 -19.046 1.00 94.88 102 THR A CA 1
ATOM 803 C C . THR A 1 102 ? 6.331 -10.488 -19.345 1.00 94.88 102 THR A C 1
ATOM 805 O O . THR A 1 102 ? 5.900 -9.778 -18.424 1.00 94.88 102 THR A O 1
ATOM 808 N N . PRO A 1 103 ? 6.407 -10.024 -20.606 1.00 91.88 103 PRO A N 1
ATOM 809 C CA . PRO A 1 103 ? 5.911 -8.701 -20.988 1.00 91.88 103 PRO A CA 1
ATOM 810 C C . PRO A 1 103 ? 4.452 -8.472 -20.578 1.00 91.88 103 PRO A C 1
ATOM 812 O O . PRO A 1 103 ? 4.108 -7.394 -20.099 1.00 91.88 103 PRO A O 1
ATOM 815 N N . GLU A 1 104 ? 3.609 -9.503 -20.664 1.00 92.19 104 GLU A N 1
ATOM 816 C CA . GLU A 1 104 ? 2.206 -9.448 -20.242 1.00 92.19 104 GLU A CA 1
ATOM 817 C C . GLU A 1 104 ? 2.092 -9.230 -18.734 1.00 92.19 104 GLU A C 1
ATOM 819 O O . GLU A 1 104 ? 1.222 -8.494 -18.279 1.00 92.19 104 GLU A O 1
ATOM 824 N N . THR A 1 105 ? 2.986 -9.830 -17.943 1.00 93.69 105 THR A N 1
ATOM 825 C CA . THR A 1 105 ? 3.039 -9.623 -16.491 1.00 93.69 105 THR A CA 1
ATOM 826 C C . THR A 1 105 ? 3.476 -8.195 -16.167 1.00 93.69 105 THR A C 1
ATOM 828 O O . THR A 1 105 ? 2.854 -7.528 -15.341 1.00 93.69 105 THR A O 1
ATOM 831 N N . VAL A 1 106 ? 4.509 -7.690 -16.845 1.00 92.81 106 VAL A N 1
ATOM 832 C CA . VAL A 1 106 ? 4.982 -6.303 -16.697 1.00 92.81 106 VAL A CA 1
ATOM 833 C C . VAL A 1 106 ? 3.853 -5.317 -17.005 1.00 92.81 106 VAL A C 1
ATOM 835 O O . VAL A 1 106 ? 3.581 -4.430 -16.192 1.00 92.81 106 VAL A O 1
ATOM 838 N N . ALA A 1 107 ? 3.152 -5.524 -18.122 1.00 90.50 107 ALA A N 1
ATOM 839 C CA . ALA A 1 107 ? 2.010 -4.717 -18.525 1.00 90.50 107 ALA A CA 1
ATOM 840 C C . ALA A 1 107 ? 0.853 -4.835 -17.525 1.00 90.50 107 ALA A C 1
ATOM 842 O O . ALA A 1 107 ? 0.382 -3.824 -17.024 1.00 90.50 107 ALA A O 1
ATOM 843 N N . ARG A 1 108 ? 0.435 -6.049 -17.148 1.00 90.50 108 ARG A N 1
ATOM 844 C CA . ARG A 1 108 ? -0.700 -6.286 -16.238 1.00 90.50 108 ARG A CA 1
ATOM 845 C C . ARG A 1 108 ? -0.528 -5.630 -14.869 1.00 90.50 108 ARG A C 1
ATOM 847 O O . ARG A 1 108 ? -1.510 -5.196 -14.276 1.00 90.50 108 ARG A O 1
ATOM 854 N N . PHE A 1 109 ? 0.697 -5.582 -14.348 1.00 92.19 109 PHE A N 1
ATOM 855 C CA . PHE A 1 109 ? 0.988 -4.983 -13.043 1.00 92.19 109 PHE A CA 1
ATOM 856 C C . PHE A 1 109 ? 1.438 -3.515 -13.126 1.00 92.19 109 PHE A C 1
ATOM 858 O O . PHE A 1 109 ? 1.780 -2.929 -12.095 1.00 92.19 109 PHE A O 1
ATOM 865 N N . HIS A 1 110 ? 1.418 -2.916 -14.323 1.00 94.50 110 HIS A N 1
ATOM 866 C CA . HIS A 1 110 ? 1.896 -1.556 -14.599 1.00 94.50 110 HIS A CA 1
ATOM 867 C C . HIS A 1 110 ? 3.317 -1.319 -14.056 1.00 94.50 110 HIS A C 1
ATOM 869 O O . HIS A 1 110 ? 3.617 -0.270 -13.480 1.00 94.50 110 HIS A O 1
ATOM 875 N N . LEU A 1 111 ? 4.193 -2.320 -14.189 1.00 95.12 111 LEU A N 1
ATOM 876 C CA . LEU A 1 111 ? 5.598 -2.174 -13.826 1.00 95.12 111 LEU A CA 1
ATOM 877 C C . LEU A 1 111 ? 6.2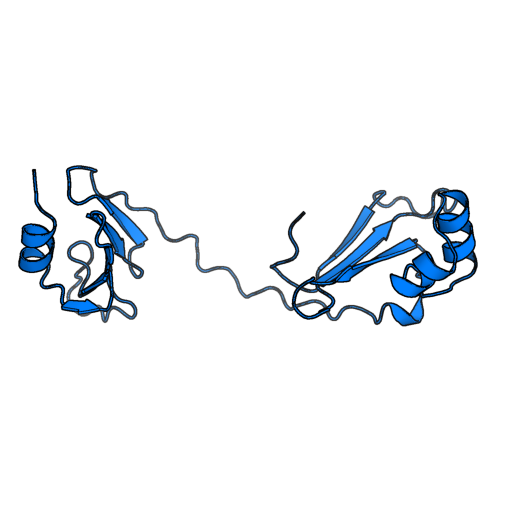74 -1.238 -14.831 1.00 95.12 111 LEU A C 1
ATOM 879 O O . LEU A 1 111 ? 6.088 -1.377 -16.042 1.00 95.12 111 LEU A O 1
ATOM 883 N N . GLY A 1 112 ? 7.058 -0.285 -14.332 1.00 95.75 112 GLY A N 1
ATOM 884 C CA . GLY A 1 112 ? 7.531 0.815 -15.165 1.00 95.75 112 GLY A CA 1
ATOM 885 C C . GLY A 1 112 ? 8.920 1.335 -14.829 1.00 95.75 112 GLY A C 1
ATOM 886 O O . GLY A 1 112 ? 9.664 0.750 -14.037 1.00 95.75 112 GLY A O 1
ATOM 887 N N . TYR A 1 113 ? 9.276 2.446 -15.469 1.00 94.50 113 TYR A N 1
ATOM 888 C CA . TYR A 1 113 ? 10.518 3.180 -15.235 1.00 94.50 113 TYR A CA 1
ATOM 889 C C . TYR A 1 113 ? 10.263 4.691 -15.318 1.00 94.50 113 TYR A C 1
ATOM 891 O O . TYR A 1 113 ? 9.824 5.180 -16.354 1.00 94.50 113 TYR A O 1
ATOM 899 N N . ASP A 1 114 ? 10.545 5.434 -14.242 1.00 91.44 114 ASP A N 1
ATOM 900 C CA . ASP A 1 114 ? 10.278 6.884 -14.137 1.00 91.44 114 ASP A CA 1
ATOM 901 C C . ASP A 1 114 ? 11.427 7.760 -14.670 1.00 91.44 114 ASP A C 1
ATOM 903 O O . ASP A 1 114 ? 11.618 8.890 -14.229 1.00 91.44 114 ASP A O 1
ATOM 907 N N . SER A 1 115 ? 12.216 7.239 -15.614 1.00 89.50 115 SER A N 1
ATOM 908 C CA . SER A 1 115 ? 13.490 7.810 -16.094 1.00 89.50 115 SER A CA 1
ATOM 909 C C . SER A 1 115 ? 14.647 7.785 -15.086 1.00 89.50 115 SER A C 1
ATOM 911 O O . SER A 1 115 ? 15.782 8.059 -15.466 1.00 89.50 115 SER A O 1
ATOM 913 N N . TRP A 1 116 ? 14.404 7.407 -13.828 1.00 88.12 116 TRP A N 1
ATOM 914 C CA . TRP A 1 116 ? 15.439 7.314 -12.793 1.00 88.12 116 TRP A CA 1
ATOM 915 C C . TRP A 1 116 ? 15.485 5.935 -12.131 1.00 88.12 116 TRP A C 1
ATOM 917 O O . TRP A 1 116 ? 16.561 5.360 -11.938 1.00 88.12 116 TRP A O 1
ATOM 927 N N . ARG A 1 117 ? 14.317 5.382 -11.806 1.00 92.75 117 ARG A N 1
ATOM 928 C CA . ARG A 1 117 ? 14.102 4.176 -11.007 1.00 92.75 117 ARG A CA 1
ATOM 929 C C . ARG A 1 117 ? 12.999 3.304 -11.605 1.00 92.75 117 ARG A C 1
ATOM 931 O O . ARG A 1 117 ? 12.069 3.786 -12.246 1.00 92.75 117 ARG A O 1
ATOM 938 N N . TYR A 1 118 ? 13.070 2.002 -11.341 1.00 94.62 118 TYR A N 1
ATOM 939 C CA . TYR A 1 118 ? 11.987 1.074 -11.668 1.00 94.62 118 TYR A CA 1
ATOM 940 C C . TYR A 1 118 ? 10.818 1.277 -10.711 1.00 94.62 118 TYR A C 1
ATOM 942 O O . TYR A 1 118 ? 11.017 1.360 -9.496 1.00 94.62 118 TYR A O 1
ATOM 950 N N . THR A 1 119 ? 9.603 1.334 -11.241 1.00 95.06 119 THR A N 1
ATOM 951 C CA . THR A 1 119 ? 8.389 1.630 -10.480 1.00 95.06 119 THR A CA 1
ATOM 952 C C . THR A 1 119 ? 7.543 0.376 -10.302 1.00 95.06 119 THR A C 1
ATOM 954 O O . THR A 1 119 ? 7.372 -0.429 -11.216 1.00 95.06 119 THR A O 1
ATOM 957 N N . ILE A 1 120 ? 7.058 0.180 -9.076 1.00 94.56 120 ILE A N 1
ATOM 958 C CA . ILE A 1 120 ? 6.247 -0.967 -8.665 1.00 94.56 120 ILE A CA 1
ATOM 959 C C . ILE A 1 120 ? 5.013 -0.408 -7.949 1.00 94.56 120 ILE A C 1
ATOM 961 O O . ILE A 1 120 ? 5.083 -0.077 -6.754 1.00 94.56 120 ILE A O 1
ATOM 965 N N . PRO A 1 121 ? 3.895 -0.239 -8.668 1.00 93.56 121 PRO A N 1
ATOM 966 C CA . PRO A 1 121 ? 2.642 0.217 -8.083 1.00 93.56 121 PRO A CA 1
ATOM 967 C C . PRO A 1 121 ? 2.123 -0.792 -7.056 1.00 93.56 121 PRO A C 1
ATOM 969 O O . PRO A 1 121 ? 2.187 -2.004 -7.251 1.00 93.56 121 PRO A O 1
ATOM 972 N N . CYS A 1 122 ? 1.626 -0.299 -5.926 1.00 91.25 122 CYS A N 1
ATOM 973 C CA . CYS A 1 122 ? 1.014 -1.117 -4.886 1.00 91.25 122 CYS A CA 1
ATOM 974 C C . CYS A 1 122 ? -0.482 -0.823 -4.848 1.00 91.25 122 CYS A C 1
ATOM 976 O O . CYS A 1 122 ? -0.894 0.254 -4.412 1.00 91.25 122 CYS A O 1
ATOM 978 N N . TRP A 1 123 ? -1.282 -1.790 -5.279 1.00 89.25 123 TRP A N 1
ATOM 979 C CA . TRP A 1 123 ? -2.737 -1.692 -5.328 1.00 89.25 123 TRP A CA 1
ATOM 980 C C . TRP A 1 123 ? -3.362 -2.331 -4.091 1.00 89.25 123 TRP A C 1
ATOM 982 O O . TRP A 1 123 ? -2.846 -3.309 -3.547 1.00 89.25 123 TRP A O 1
ATOM 992 N N . ARG A 1 124 ? -4.485 -1.788 -3.633 1.00 88.88 124 ARG A N 1
ATOM 993 C CA . ARG A 1 124 ? -5.309 -2.434 -2.618 1.00 88.88 124 ARG A CA 1
ATOM 994 C C . ARG A 1 124 ? -6.127 -3.543 -3.275 1.00 88.88 124 ARG A C 1
ATOM 996 O O . ARG A 1 124 ? -6.836 -3.295 -4.241 1.00 88.88 124 ARG A O 1
ATOM 1003 N N . ALA A 1 125 ? -6.070 -4.745 -2.707 1.00 86.75 125 ALA A N 1
ATOM 1004 C CA . ALA A 1 125 ? -6.741 -5.915 -3.273 1.00 86.75 125 ALA A CA 1
ATOM 1005 C C . ALA A 1 125 ? -8.275 -5.786 -3.337 1.00 86.75 125 ALA A C 1
ATOM 1007 O O . ALA A 1 125 ? -8.889 -6.336 -4.240 1.00 86.75 125 ALA A O 1
ATOM 1008 N N . SER A 1 126 ? -8.894 -5.066 -2.394 1.00 88.19 126 SER A N 1
ATOM 1009 C CA . SER A 1 126 ? -10.356 -4.999 -2.272 1.00 88.19 126 SER A CA 1
ATOM 1010 C C . SER A 1 126 ? -11.043 -4.136 -3.331 1.00 88.19 126 SER A C 1
ATOM 1012 O O . SER A 1 126 ? -12.169 -4.429 -3.708 1.00 88.19 126 SER A O 1
ATOM 1014 N N . ASP A 1 127 ? -10.412 -3.039 -3.748 1.00 88.88 127 ASP A N 1
ATOM 1015 C CA . ASP A 1 127 ? -11.033 -1.999 -4.582 1.00 88.88 127 ASP A CA 1
ATOM 1016 C C . ASP A 1 127 ? -10.128 -1.537 -5.737 1.00 88.88 127 ASP A C 1
ATOM 1018 O O . ASP A 1 127 ? -10.470 -0.602 -6.455 1.00 88.88 127 ASP A O 1
ATOM 1022 N N . GLY A 1 128 ? -8.952 -2.152 -5.906 1.00 87.25 128 GLY A N 1
ATOM 1023 C CA . GLY A 1 128 ? -7.980 -1.759 -6.924 1.00 87.25 128 GLY A CA 1
ATOM 1024 C C . GLY A 1 128 ? -7.389 -0.365 -6.707 1.00 87.25 128 GLY A C 1
ATOM 1025 O O . GLY A 1 128 ? -6.732 0.159 -7.601 1.00 87.25 128 GLY A O 1
ATOM 1026 N N . LYS A 1 129 ? -7.586 0.270 -5.543 1.00 88.44 129 LYS A N 1
ATOM 1027 C CA . LYS A 1 129 ? -7.078 1.620 -5.287 1.00 88.44 129 LYS A CA 1
ATOM 1028 C C . LYS A 1 129 ? -5.554 1.629 -5.211 1.00 88.44 129 LYS A C 1
ATOM 1030 O O . LYS A 1 129 ? -4.958 0.836 -4.480 1.00 88.44 129 LYS A O 1
ATOM 1035 N N . LEU A 1 130 ? -4.912 2.588 -5.879 1.00 88.94 130 LEU A N 1
ATOM 1036 C CA . LEU A 1 130 ? -3.473 2.807 -5.744 1.00 88.94 130 LEU A CA 1
ATOM 1037 C C . LEU A 1 130 ? -3.138 3.301 -4.327 1.00 88.94 130 LEU A C 1
ATOM 1039 O O . LEU A 1 130 ? -3.584 4.362 -3.890 1.00 88.94 130 LEU A O 1
ATOM 1043 N N . MET A 1 131 ? -2.346 2.519 -3.599 1.00 88.19 131 MET A N 1
ATOM 1044 C CA . MET A 1 131 ? -1.957 2.798 -2.212 1.00 88.19 131 MET A CA 1
ATOM 1045 C C . MET A 1 131 ? -0.599 3.491 -2.111 1.00 88.19 131 MET A C 1
ATOM 1047 O O . MET A 1 131 ? -0.347 4.256 -1.174 1.00 88.19 131 MET A O 1
ATOM 1051 N N . GLY A 1 132 ? 0.280 3.217 -3.068 1.00 90.56 132 GLY A N 1
ATOM 1052 C CA . GLY A 1 132 ? 1.636 3.737 -3.109 1.00 90.56 132 GLY A CA 1
ATOM 1053 C C . GLY A 1 132 ? 2.382 3.248 -4.338 1.00 90.56 132 GLY A C 1
ATOM 1054 O O . GLY A 1 132 ? 1.915 2.366 -5.054 1.00 90.56 132 GLY A O 1
ATOM 1055 N N . ILE A 1 133 ? 3.566 3.809 -4.555 1.00 91.56 133 ILE A N 1
ATOM 1056 C CA . ILE A 1 133 ? 4.498 3.358 -5.590 1.00 91.56 133 ILE A CA 1
ATOM 1057 C C . ILE A 1 133 ? 5.842 3.112 -4.916 1.00 91.56 133 ILE A C 1
ATOM 1059 O O . ILE A 1 133 ? 6.427 4.025 -4.323 1.00 91.56 133 ILE A O 1
ATOM 1063 N N . LYS A 1 134 ? 6.343 1.877 -5.002 1.00 91.81 134 LYS A N 1
ATOM 1064 C CA . LYS A 1 134 ? 7.730 1.576 -4.642 1.00 91.81 134 LYS A CA 1
ATOM 1065 C C . LYS A 1 134 ? 8.617 1.899 -5.830 1.00 91.81 134 LYS A C 1
ATOM 1067 O O . LYS A 1 134 ? 8.278 1.594 -6.969 1.00 91.81 134 LYS A O 1
ATOM 1072 N N . ARG A 1 135 ? 9.772 2.487 -5.547 1.00 91.94 135 ARG A N 1
ATOM 1073 C CA . ARG A 1 135 ? 10.789 2.780 -6.548 1.00 91.94 135 ARG A CA 1
ATOM 1074 C C . ARG A 1 135 ? 12.063 2.051 -6.207 1.00 91.94 135 ARG A C 1
ATOM 1076 O O . ARG A 1 135 ? 12.640 2.274 -5.142 1.00 91.94 135 ARG A O 1
ATOM 1083 N N . ARG A 1 136 ? 12.505 1.192 -7.111 1.00 91.94 136 ARG A N 1
ATOM 1084 C CA . ARG A 1 136 ? 13.776 0.493 -7.005 1.00 91.94 136 ARG A CA 1
ATOM 1085 C C . ARG A 1 136 ? 14.818 1.242 -7.821 1.00 91.94 136 ARG A C 1
ATOM 1087 O O . ARG A 1 136 ? 14.595 1.511 -8.997 1.00 91.94 136 ARG A O 1
ATOM 1094 N N . ARG A 1 137 ? 15.960 1.539 -7.206 1.00 92.69 137 ARG A N 1
ATOM 1095 C CA . ARG A 1 137 ? 17.119 2.089 -7.913 1.00 92.69 137 ARG A CA 1
ATOM 1096 C C . ARG A 1 137 ? 17.481 1.211 -9.110 1.00 92.69 137 ARG A C 1
ATOM 1098 O O . ARG A 1 137 ? 17.370 -0.012 -9.025 1.00 92.69 137 ARG A O 1
ATOM 1105 N N . ASP A 1 138 ? 17.904 1.829 -10.202 1.00 88.25 138 ASP A N 1
ATOM 1106 C CA . ASP A 1 138 ? 18.504 1.101 -11.309 1.00 88.25 138 ASP A CA 1
ATOM 1107 C C . ASP A 1 138 ? 19.955 0.730 -10.989 1.00 88.25 138 ASP A C 1
ATOM 1109 O O . ASP A 1 138 ? 20.749 1.599 -10.643 1.00 88.25 138 ASP A O 1
ATOM 1113 N N . ASP A 1 139 ? 20.295 -0.560 -11.071 1.00 81.69 139 ASP A N 1
ATOM 1114 C CA . ASP A 1 139 ? 21.621 -1.054 -10.672 1.00 81.69 139 ASP A CA 1
ATOM 1115 C C . ASP A 1 139 ? 22.731 -0.513 -11.594 1.00 81.69 139 ASP A C 1
ATOM 1117 O O . ASP A 1 139 ? 23.871 -0.397 -11.157 1.00 81.69 139 ASP A O 1
ATOM 1121 N N . GLY A 1 140 ? 22.391 -0.141 -12.837 1.00 81.81 140 GLY A N 1
ATOM 1122 C CA . GLY A 1 140 ? 23.307 0.498 -13.787 1.00 81.81 140 GLY A CA 1
ATOM 1123 C C . GLY A 1 140 ? 23.350 2.030 -13.713 1.00 81.81 140 GLY A C 1
ATOM 1124 O O . GLY A 1 140 ? 24.119 2.648 -14.445 1.00 81.81 140 GLY A O 1
ATOM 1125 N N . ASN A 1 141 ? 22.535 2.663 -12.861 1.00 80.38 141 ASN A N 1
ATOM 1126 C CA . ASN A 1 141 ? 22.508 4.119 -12.713 1.00 80.38 141 ASN A CA 1
ATOM 1127 C C . ASN A 1 141 ? 23.383 4.565 -11.532 1.00 80.38 141 ASN A C 1
ATOM 1129 O O . ASN A 1 141 ? 22.903 4.756 -10.413 1.00 80.38 141 ASN A O 1
ATOM 1133 N N . TYR A 1 142 ? 24.676 4.755 -11.795 1.00 73.00 142 TYR A N 1
ATOM 1134 C CA . TYR A 1 142 ? 25.669 5.150 -10.787 1.00 73.00 142 TYR A CA 1
ATOM 1135 C C . TYR A 1 142 ? 25.515 6.591 -10.275 1.00 73.00 142 TYR A C 1
ATOM 1137 O O . TYR A 1 142 ? 26.098 6.922 -9.245 1.00 73.00 142 TYR A O 1
ATOM 1145 N N . ALA A 1 143 ? 24.711 7.427 -10.945 1.00 79.75 143 ALA A N 1
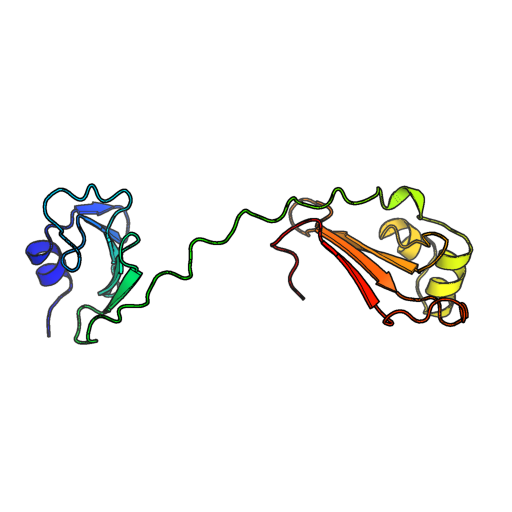ATOM 1146 C CA . ALA A 1 143 ? 24.379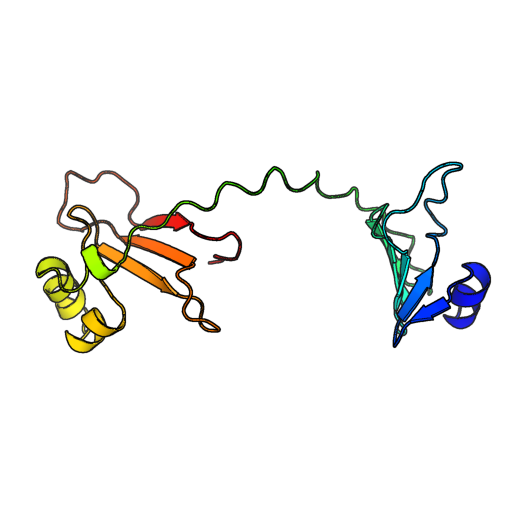 8.773 -10.476 1.00 79.75 143 ALA A CA 1
ATOM 1147 C C . ALA A 1 143 ? 23.337 8.767 -9.336 1.00 79.75 143 ALA A C 1
ATOM 1149 O O . ALA A 1 143 ? 23.175 9.763 -8.630 1.00 79.75 143 ALA A O 1
ATOM 1150 N N . ASP A 1 144 ? 22.632 7.648 -9.122 1.00 80.12 144 ASP A N 1
ATOM 1151 C CA . ASP A 1 144 ? 21.668 7.491 -8.031 1.00 80.12 144 ASP A CA 1
ATOM 1152 C C . ASP A 1 144 ? 22.333 6.950 -6.752 1.00 80.12 144 ASP A C 1
ATOM 1154 O O . ASP A 1 144 ? 22.332 5.749 -6.457 1.00 80.12 144 ASP A O 1
ATOM 1158 N N . HIS A 1 145 ? 22.858 7.854 -5.924 1.00 78.06 145 HIS A N 1
ATOM 1159 C CA . HIS A 1 145 ? 23.422 7.505 -4.612 1.00 78.06 145 HIS A CA 1
ATOM 1160 C C . HIS A 1 145 ? 22.362 7.219 -3.530 1.00 78.06 145 HIS A C 1
ATOM 1162 O O . HIS A 1 145 ? 22.709 6.911 -2.390 1.00 78.06 145 HIS A O 1
ATOM 1168 N N . GLY A 1 146 ? 21.066 7.299 -3.854 1.00 82.88 146 GLY A N 1
ATOM 1169 C CA . GLY A 1 146 ? 19.986 7.087 -2.896 1.00 82.88 146 GLY A CA 1
ATOM 1170 C C . GLY A 1 146 ? 19.815 5.621 -2.471 1.00 82.88 146 GLY A C 1
ATOM 1171 O O . GLY A 1 146 ? 20.403 4.709 -3.053 1.00 82.88 146 GLY A O 1
ATOM 1172 N N . PRO A 1 147 ? 18.947 5.338 -1.482 1.00 86.50 147 PRO A N 1
ATOM 1173 C CA . PRO A 1 147 ? 18.718 3.973 -1.019 1.00 86.50 147 PRO A CA 1
ATOM 1174 C C . PRO A 1 147 ? 18.137 3.097 -2.135 1.00 86.50 147 PRO A C 1
ATOM 1176 O O . PRO A 1 147 ? 17.405 3.582 -3.007 1.00 86.50 147 PRO A O 1
ATOM 1179 N N . LYS A 1 148 ? 18.419 1.786 -2.078 1.00 86.25 148 LYS A N 1
ATOM 1180 C CA . LYS A 1 148 ? 17.984 0.797 -3.086 1.00 86.25 148 LYS A CA 1
ATOM 1181 C C . LYS A 1 148 ? 16.477 0.841 -3.342 1.00 86.25 148 LYS A C 1
ATOM 1183 O O . LYS A 1 148 ? 16.050 0.673 -4.481 1.00 86.25 148 LYS A O 1
ATOM 1188 N N . TYR A 1 149 ? 15.691 1.105 -2.301 1.00 87.81 149 TYR A N 1
ATOM 1189 C CA . TYR A 1 149 ? 14.247 1.276 -2.387 1.00 87.81 149 TYR A CA 1
ATOM 1190 C C . TYR A 1 149 ? 13.824 2.611 -1.776 1.00 87.81 149 TYR A C 1
ATOM 1192 O O . TYR A 1 149 ? 14.249 2.965 -0.679 1.00 87.81 149 TYR A O 1
ATOM 1200 N N . THR A 1 150 ? 12.960 3.333 -2.483 1.00 88.62 150 THR A N 1
ATOM 1201 C CA . THR A 1 150 ? 12.218 4.492 -1.971 1.00 88.62 150 THR A CA 1
ATOM 1202 C C . THR A 1 150 ? 10.735 4.309 -2.243 1.00 88.62 150 THR A C 1
ATOM 1204 O O . THR A 1 150 ? 10.308 3.344 -2.887 1.00 88.62 150 THR A O 1
ATOM 1207 N N . SER A 1 151 ? 9.904 5.181 -1.680 1.00 85.62 151 SER A N 1
ATOM 1208 C CA . SER A 1 151 ? 8.465 4.966 -1.703 1.00 85.62 151 SER A CA 1
ATOM 1209 C C . SER A 1 151 ? 7.662 6.249 -1.662 1.00 85.62 151 SER A C 1
ATOM 1211 O O . SER A 1 151 ? 7.901 7.105 -0.813 1.00 85.62 151 SER A O 1
ATOM 1213 N N . TYR A 1 152 ? 6.659 6.322 -2.531 1.00 80.38 152 TYR A N 1
ATOM 1214 C CA . TYR A 1 152 ? 5.590 7.305 -2.451 1.00 80.38 152 TYR A CA 1
ATOM 1215 C C . TYR A 1 152 ? 4.406 6.700 -1.701 1.00 80.38 152 TYR A C 1
ATOM 1217 O O . TYR A 1 152 ? 3.854 5.681 -2.120 1.00 80.38 152 TYR A O 1
ATOM 1225 N N . LYS A 1 153 ? 4.026 7.320 -0.580 1.00 78.69 153 LYS A N 1
ATOM 1226 C CA . LYS A 1 153 ? 2.880 6.896 0.231 1.00 78.69 153 LYS A CA 1
ATOM 1227 C C . LYS A 1 153 ? 1.644 7.696 -0.175 1.00 78.69 153 LYS A C 1
ATOM 1229 O O . LYS A 1 153 ? 1.570 8.880 0.136 1.00 78.69 153 LYS A O 1
ATOM 1234 N N . GLY A 1 154 ? 0.670 7.049 -0.812 1.00 65.75 154 GLY A N 1
ATOM 1235 C CA . GLY A 1 154 ? -0.640 7.656 -1.082 1.00 65.75 154 GLY A CA 1
ATOM 1236 C C . GLY A 1 154 ? -1.649 7.429 0.045 1.00 65.75 154 GLY A C 1
ATOM 1237 O O . GLY A 1 154 ? -2.684 8.084 0.098 1.00 65.75 154 GLY A O 1
ATOM 1238 N N . SER A 1 155 ? -1.376 6.507 0.976 1.00 56.34 155 SER A N 1
ATOM 1239 C CA . SER A 1 155 ? -2.297 6.170 2.064 1.00 56.34 155 SER A CA 1
ATOM 1240 C C . SER A 1 155 ? -1.581 5.730 3.344 1.00 56.34 155 SER A C 1
ATOM 1242 O O . SER A 1 155 ? -0.506 5.136 3.302 1.00 56.34 155 SER A O 1
ATOM 1244 N N . THR A 1 156 ? -2.209 5.982 4.498 1.00 59.03 156 THR A N 1
ATOM 1245 C CA . THR A 1 156 ? -1.752 5.523 5.822 1.00 59.03 156 THR A CA 1
ATOM 1246 C C . THR A 1 156 ? -1.946 4.024 6.049 1.00 59.03 156 THR A C 1
ATOM 1248 O O . THR A 1 156 ? -1.269 3.465 6.901 1.00 59.03 156 THR A O 1
ATOM 1251 N N . ALA A 1 157 ? -2.828 3.364 5.288 1.00 54.06 157 ALA A N 1
ATOM 1252 C CA . ALA A 1 157 ? -3.015 1.908 5.339 1.00 54.06 157 ALA A CA 1
ATOM 1253 C C . ALA A 1 157 ? -1.977 1.143 4.493 1.00 54.06 157 ALA A C 1
ATOM 1255 O O . ALA A 1 157 ? -2.120 -0.049 4.240 1.00 54.06 157 ALA A O 1
ATOM 1256 N N . TRP A 1 158 ? -0.941 1.837 4.023 1.00 50.94 158 TRP A N 1
ATOM 1257 C CA . TRP A 1 158 ? 0.185 1.234 3.336 1.00 50.94 158 TRP A CA 1
ATOM 1258 C C . TRP A 1 158 ? 1.179 0.693 4.375 1.00 50.94 158 TRP A C 1
ATOM 1260 O O . TRP A 1 158 ? 1.987 1.444 4.928 1.00 50.94 158 TRP A O 1
ATOM 1270 N N . ILE A 1 159 ? 1.044 -0.598 4.684 1.00 53.75 159 ILE A N 1
ATOM 1271 C CA . ILE A 1 159 ? 1.850 -1.338 5.663 1.00 53.75 159 ILE A CA 1
ATOM 1272 C C . ILE A 1 159 ? 2.775 -2.290 4.893 1.00 53.75 159 ILE A C 1
ATOM 1274 O O . ILE A 1 159 ? 2.353 -2.892 3.904 1.00 53.75 159 ILE A O 1
ATOM 1278 N N . PHE A 1 160 ? 4.034 -2.365 5.323 1.00 50.28 160 PHE A N 1
ATOM 1279 C CA . PHE A 1 160 ? 4.979 -3.412 4.938 1.00 50.28 160 PHE A CA 1
ATOM 1280 C C . PHE A 1 160 ? 5.016 -4.470 6.027 1.00 50.28 160 PHE A C 1
ATOM 1282 O O . PHE A 1 160 ? 4.981 -4.052 7.208 1.00 50.28 160 PHE A O 1
#

Organism: NCBI:txid1070528

Secondary structure (DSSP, 8-state):
---HHHHHHHTTPEEETTEEEE--TT---TT---SS-EEEETTSEEEETTT-EEEETTTPPPEEPPPPS---S-PPPP-PPPGGGTBT-HHHHHHHHTTT--HHHHHHTT-EE-SSEEEEEEE-TTT--EEEEEEEEPTT-TT--S-SEEEEES-TT---

Radius of gyration: 26.0 Å; chains: 1; bounding box: 54×34×65 Å

Sequence (160 aa):
MTSISNAIDRWHLRRSGDTYIGQCPFCQKPGYKHSRPFVLFSKGNYFCHSCNIKGHVNGDAPIYRPSPLPSGPRRPQAILPDPLLWANHPKAVSYFGARGLTPETVARFHLGYDSWRYTIPCWRASDGKLMGIKRRRDDGNYADHGPKYTSYKGSTAWIF

InterPro domains:
  IPR036977 DNA Primase, CHC2-type zinc finger [G3DSA:3.90.580.10] (2-60)